Protein AF-A0A967HNT4-F1 (afdb_monomer)

Mean predicted aligned error: 2.92 Å

Structure (mmCIF, N/CA/C/O backb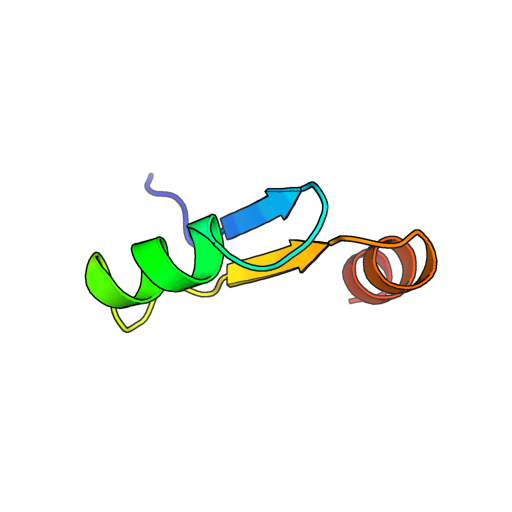one):
data_AF-A0A967HNT4-F1
#
_entry.id   AF-A0A967HNT4-F1
#
loop_
_atom_site.group_PDB
_atom_site.id
_atom_site.type_symbol
_atom_site.label_atom_id
_atom_site.label_alt_id
_atom_site.label_comp_id
_atom_site.label_asym_id
_atom_site.label_entity_id
_atom_site.label_seq_id
_atom_site.pdbx_PDB_ins_code
_atom_site.Cartn_x
_atom_site.Cartn_y
_atom_site.Cartn_z
_atom_site.occupancy
_atom_site.B_iso_or_equiv
_atom_site.auth_seq_id
_atom_site.auth_comp_id
_atom_site.auth_asym_id
_atom_site.auth_atom_id
_atom_site.pdbx_PDB_model_num
ATOM 1 N N . ARG A 1 1 ? -18.597 8.652 4.634 1.00 71.44 1 ARG A N 1
ATOM 2 C CA . ARG A 1 1 ? -18.014 7.302 4.836 1.00 71.44 1 ARG A CA 1
ATOM 3 C C . ARG A 1 1 ? -16.505 7.472 4.950 1.00 71.44 1 ARG A C 1
ATOM 5 O O . ARG A 1 1 ? -16.005 8.418 4.354 1.00 71.44 1 ARG A O 1
ATOM 12 N N . GLY A 1 2 ? -15.841 6.667 5.779 1.00 88.12 2 GLY A N 1
ATOM 13 C CA . GLY A 1 2 ? -14.384 6.707 5.949 1.00 88.12 2 GLY A CA 1
ATOM 14 C C . GLY A 1 2 ? -13.666 5.861 4.899 1.00 88.12 2 GLY A C 1
ATOM 15 O O . GLY A 1 2 ? -14.324 5.237 4.070 1.00 88.12 2 GLY A O 1
ATOM 16 N N . ALA A 1 3 ? -12.336 5.874 4.936 1.00 89.69 3 ALA A N 1
ATOM 17 C CA . ALA A 1 3 ? -11.515 4.900 4.226 1.00 89.69 3 ALA A CA 1
ATOM 18 C C . ALA A 1 3 ? -11.302 3.674 5.124 1.00 89.69 3 ALA A C 1
ATOM 20 O O . ALA A 1 3 ? -10.993 3.841 6.304 1.00 89.69 3 ALA A O 1
ATOM 21 N N . ASP A 1 4 ? -11.443 2.478 4.555 1.00 87.50 4 ASP A N 1
ATOM 22 C CA . ASP A 1 4 ? -11.328 1.208 5.287 1.00 87.50 4 ASP A CA 1
ATOM 23 C C . ASP A 1 4 ? -9.967 0.513 5.064 1.00 87.50 4 ASP A C 1
ATOM 25 O O . ASP A 1 4 ? -9.590 -0.370 5.827 1.00 87.50 4 ASP A O 1
ATOM 29 N N . GLY A 1 5 ? -9.190 0.954 4.067 1.00 92.19 5 GLY A N 1
ATOM 30 C CA . GLY A 1 5 ? -7.864 0.425 3.749 1.00 92.19 5 GLY A CA 1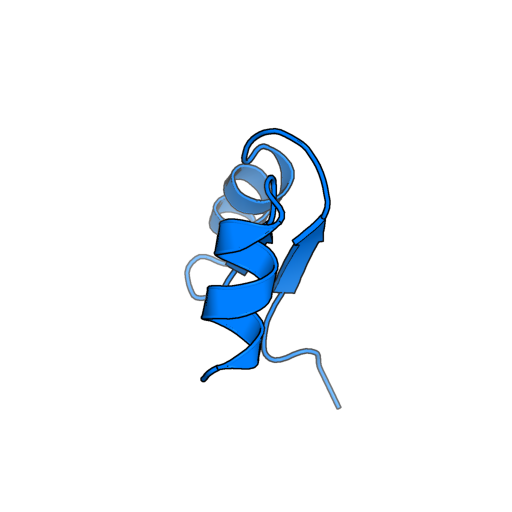
ATOM 31 C C . GLY A 1 5 ? -6.994 1.443 3.013 1.00 92.19 5 GLY A C 1
ATOM 32 O O . GLY A 1 5 ? -7.493 2.414 2.437 1.00 92.19 5 GLY A O 1
ATOM 33 N N . PHE A 1 6 ? -5.681 1.229 3.052 1.00 96.06 6 PHE A N 1
ATOM 34 C CA . PHE A 1 6 ? -4.686 2.147 2.501 1.00 96.06 6 PHE A CA 1
ATOM 35 C C . PHE A 1 6 ? -3.690 1.414 1.603 1.00 96.06 6 PHE A C 1
ATOM 37 O O . PHE A 1 6 ? -3.321 0.267 1.855 1.00 96.06 6 PHE A O 1
ATOM 44 N N . VAL A 1 7 ? -3.197 2.113 0.582 1.00 96.81 7 VAL A N 1
ATOM 45 C CA . VAL A 1 7 ? -2.161 1.609 -0.323 1.00 96.81 7 VAL A CA 1
ATOM 46 C C . VAL A 1 7 ? -1.029 2.632 -0.408 1.00 96.81 7 VAL A C 1
ATOM 48 O O . VAL A 1 7 ? -1.256 3.791 -0.747 1.00 96.81 7 VAL A O 1
ATOM 51 N N . GLU A 1 8 ? 0.193 2.213 -0.093 1.00 97.44 8 GLU A N 1
ATOM 52 C CA . GLU A 1 8 ? 1.418 2.975 -0.342 1.00 97.44 8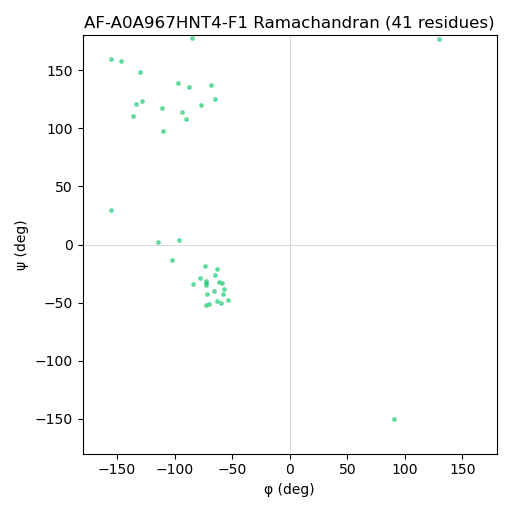 GLU A CA 1
ATOM 53 C C . GLU A 1 8 ? 1.945 2.605 -1.731 1.00 97.44 8 GLU A C 1
ATOM 55 O O . GLU A 1 8 ? 2.419 1.490 -1.943 1.00 97.44 8 GLU A O 1
ATOM 60 N N . LEU A 1 9 ? 1.825 3.535 -2.679 1.00 96.44 9 LEU A N 1
ATOM 61 C CA . LEU A 1 9 ? 2.323 3.387 -4.046 1.00 96.44 9 LEU A CA 1
ATOM 62 C C . LEU A 1 9 ? 3.726 3.986 -4.146 1.00 96.44 9 LEU A C 1
ATOM 64 O O . LEU A 1 9 ? 3.892 5.201 -4.021 1.00 96.44 9 LEU A O 1
ATOM 68 N N . GLY A 1 10 ? 4.724 3.143 -4.389 1.00 93.62 10 GLY A N 1
ATOM 69 C CA . GLY A 1 10 ? 6.120 3.560 -4.493 1.00 93.62 10 GLY A CA 1
ATOM 70 C C . GLY A 1 10 ? 7.062 2.718 -3.634 1.00 93.62 10 GLY A C 1
ATOM 71 O O . GLY A 1 10 ? 6.623 1.816 -2.923 1.00 93.62 10 GLY A O 1
ATOM 72 N N . PRO A 1 11 ? 8.376 2.983 -3.711 1.00 92.81 11 PRO A N 1
ATOM 73 C CA . PRO A 1 11 ? 9.381 2.141 -3.081 1.00 92.81 11 PRO A CA 1
ATOM 74 C C . PRO A 1 11 ? 9.331 2.207 -1.551 1.00 92.81 11 PRO A C 1
ATOM 76 O O . PRO A 1 11 ? 9.288 3.283 -0.953 1.00 92.81 11 PRO A O 1
ATOM 79 N N . GLY A 1 12 ? 9.462 1.044 -0.911 1.00 92.25 12 GLY A N 1
ATOM 80 C CA . GLY A 1 12 ? 9.604 0.936 0.537 1.00 92.25 12 GLY A CA 1
ATOM 81 C C . GLY A 1 12 ? 8.277 0.796 1.284 1.00 92.25 12 GLY A C 1
ATOM 82 O O . GLY A 1 12 ? 7.345 0.147 0.823 1.00 92.25 12 GLY A O 1
ATOM 83 N N . ARG A 1 13 ? 8.251 1.296 2.526 1.00 95.81 13 ARG A N 1
ATOM 84 C CA . ARG A 1 13 ? 7.146 1.085 3.485 1.00 95.81 13 ARG A CA 1
ATOM 85 C C . ARG A 1 13 ? 7.044 2.185 4.548 1.00 95.81 13 ARG A C 1
ATOM 87 O O . ARG A 1 13 ? 6.726 1.916 5.712 1.00 95.81 13 ARG A O 1
ATOM 94 N N . VAL A 1 14 ? 7.459 3.402 4.199 1.00 96.88 14 VAL A N 1
ATOM 95 C CA . VAL A 1 14 ? 7.587 4.506 5.163 1.00 96.88 14 VAL A CA 1
ATOM 96 C C . VAL A 1 14 ? 6.204 4.955 5.606 1.00 96.88 14 VAL A C 1
ATOM 98 O O . VAL A 1 14 ? 5.934 4.996 6.809 1.00 96.88 14 VAL A O 1
ATOM 101 N N . LEU A 1 15 ? 5.311 5.226 4.654 1.00 97.44 15 LEU A N 1
ATOM 102 C CA . LEU A 1 15 ? 3.956 5.680 4.948 1.00 97.44 15 LEU A CA 1
ATOM 103 C C . LEU A 1 15 ? 3.164 4.583 5.659 1.00 97.44 15 LEU A C 1
ATOM 105 O O . LEU A 1 15 ? 2.509 4.865 6.659 1.00 97.44 15 LEU A O 1
ATOM 109 N N . ALA A 1 16 ? 3.315 3.319 5.258 1.00 95.94 16 ALA A N 1
ATOM 110 C CA . ALA A 1 16 ? 2.720 2.190 5.964 1.00 95.94 16 AL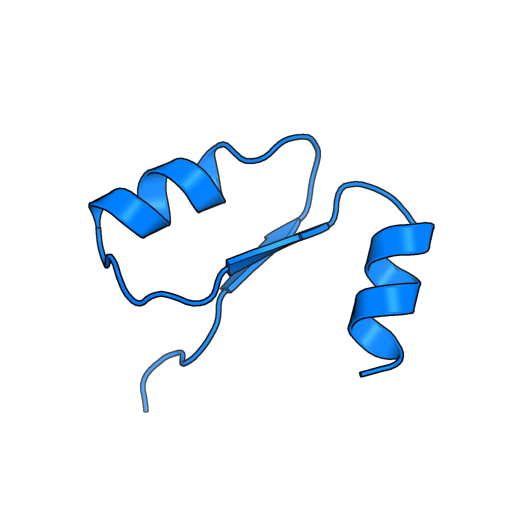A A CA 1
ATOM 111 C C . ALA A 1 16 ? 3.239 2.047 7.407 1.00 95.94 16 ALA A C 1
ATOM 113 O O . ALA A 1 16 ? 2.510 1.613 8.302 1.00 95.94 16 ALA A O 1
ATOM 114 N N . GLY A 1 17 ? 4.497 2.407 7.669 1.00 95.81 17 GLY A N 1
ATOM 115 C CA . GLY A 1 17 ? 5.065 2.447 9.017 1.00 95.81 17 GLY A CA 1
ATOM 116 C C . GLY A 1 17 ? 4.544 3.609 9.872 1.00 95.81 17 GLY A C 1
ATOM 117 O O . GLY A 1 17 ? 4.392 3.457 11.087 1.00 95.81 17 GLY A O 1
ATOM 118 N N . LEU A 1 18 ? 4.271 4.764 9.262 1.00 97.88 18 LEU A N 1
ATOM 119 C CA . LEU A 1 18 ? 3.643 5.907 9.932 1.00 97.88 18 LEU A CA 1
ATOM 120 C C . LEU A 1 18 ? 2.162 5.637 10.215 1.00 97.88 18 LEU A C 1
ATOM 122 O O . LEU A 1 18 ? 1.706 5.867 11.332 1.00 97.88 18 LEU A O 1
ATOM 126 N N . MET A 1 19 ? 1.441 5.056 9.255 1.00 96.56 19 MET A N 1
ATOM 127 C CA . MET A 1 19 ? 0.029 4.709 9.410 1.00 96.56 19 MET A CA 1
ATOM 128 C C . MET A 1 19 ? -0.209 3.765 10.583 1.00 96.56 19 MET A C 1
ATOM 130 O O . MET A 1 19 ? -1.087 4.036 11.389 1.00 96.56 19 MET A O 1
ATOM 134 N N . ARG A 1 20 ? 0.638 2.745 10.780 1.00 93.81 20 ARG A N 1
ATOM 135 C CA . ARG A 1 20 ? 0.539 1.841 11.945 1.00 93.81 20 ARG A CA 1
ATOM 136 C C . ARG A 1 20 ? 0.743 2.532 13.300 1.00 93.81 20 ARG A C 1
ATOM 138 O O . ARG A 1 20 ? 0.344 1.982 14.325 1.00 93.81 20 ARG A O 1
ATOM 145 N N . ARG A 1 21 ? 1.393 3.703 13.332 1.00 97.00 21 ARG A N 1
ATOM 146 C CA . ARG A 1 21 ? 1.524 4.529 14.547 1.00 97.00 21 ARG A CA 1
ATOM 147 C C . ARG A 1 21 ? 0.305 5.420 14.769 1.00 97.00 21 ARG A C 1
ATOM 149 O O . ARG A 1 21 ? -0.039 5.664 15.919 1.00 97.00 21 ARG A O 1
ATOM 156 N N . ILE A 1 22 ? -0.306 5.898 13.686 1.00 95.88 22 ILE A N 1
ATOM 157 C CA . ILE A 1 22 ? -1.516 6.730 13.712 1.00 95.88 22 ILE A CA 1
ATOM 158 C C . ILE A 1 22 ? -2.730 5.874 14.087 1.00 95.88 22 ILE A C 1
ATOM 160 O O . ILE A 1 22 ? -3.435 6.196 15.037 1.00 95.88 22 ILE A O 1
ATOM 164 N N . GLU A 1 23 ? -2.933 4.763 13.381 1.00 94.31 23 GLU A N 1
ATOM 165 C CA . GLU A 1 23 ? -4.001 3.797 13.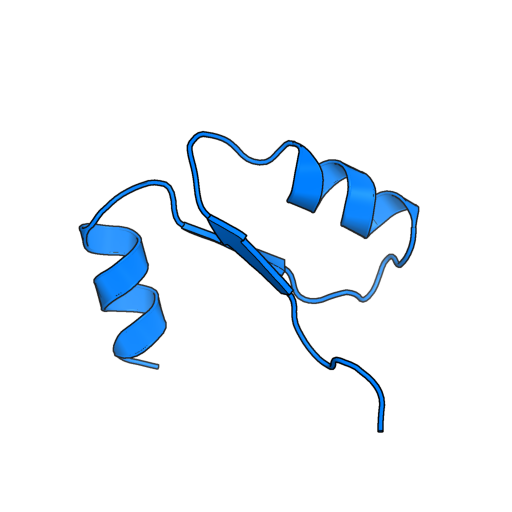620 1.00 94.31 23 GLU A CA 1
ATOM 166 C C . GLU A 1 23 ? -3.430 2.378 13.537 1.00 94.31 23 GLU A C 1
ATOM 168 O O . GLU A 1 23 ? -3.035 1.883 12.481 1.00 94.31 23 GLU A O 1
ATOM 173 N N . ARG A 1 24 ? -3.378 1.702 14.686 1.00 91.44 24 ARG A N 1
ATOM 174 C CA . ARG A 1 24 ? -2.761 0.375 14.815 1.00 91.44 24 ARG A CA 1
ATOM 175 C C . ARG A 1 24 ? -3.490 -0.707 14.029 1.00 91.44 24 ARG A C 1
ATOM 177 O O . ARG A 1 24 ? -2.872 -1.717 13.704 1.00 91.44 24 ARG A O 1
ATOM 184 N N . ARG A 1 25 ? -4.786 -0.525 13.786 1.00 91.06 25 ARG A N 1
ATOM 185 C CA . ARG A 1 25 ? -5.641 -1.475 13.069 1.00 91.06 25 ARG A CA 1
ATOM 186 C C . ARG A 1 25 ? -5.799 -1.135 11.590 1.00 91.06 25 ARG A C 1
ATOM 188 O O . ARG A 1 25 ? -6.552 -1.820 10.914 1.00 91.06 25 ARG A O 1
ATOM 195 N N . ALA A 1 26 ? -5.120 -0.101 11.091 1.00 90.19 26 ALA A N 1
ATOM 196 C CA . ALA A 1 26 ? -5.196 0.255 9.683 1.00 90.19 26 ALA A CA 1
ATOM 197 C C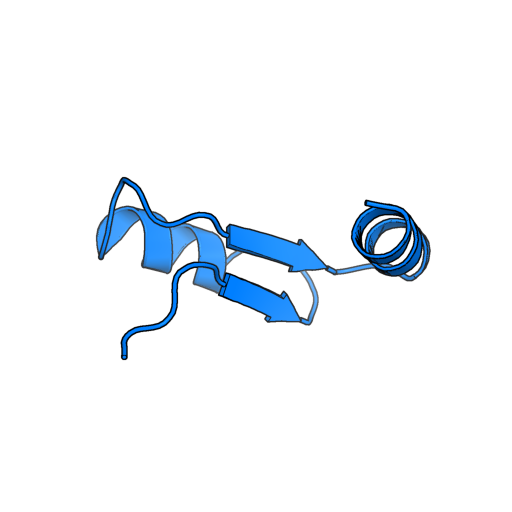 . ALA A 1 26 ? -4.596 -0.862 8.820 1.00 90.19 26 ALA A C 1
ATOM 199 O O . ALA A 1 26 ? -3.433 -1.243 8.993 1.00 90.19 26 ALA A O 1
ATOM 200 N N . GLU A 1 27 ? -5.380 -1.350 7.865 1.00 93.38 27 GLU A N 1
ATOM 201 C CA . GLU A 1 27 ? -4.893 -2.230 6.811 1.00 93.38 27 GLU A CA 1
ATOM 202 C C . GLU A 1 27 ? -4.143 -1.393 5.774 1.00 93.38 27 GLU A C 1
ATOM 204 O O . GLU A 1 27 ? -4.692 -0.451 5.199 1.00 93.38 27 GLU A O 1
ATOM 209 N N . VAL A 1 28 ? -2.858 -1.702 5.568 1.00 95.62 28 VAL A N 1
ATOM 210 C CA . VAL A 1 28 ? -2.007 -0.983 4.612 1.00 95.62 28 VAL A CA 1
ATOM 211 C C . VAL A 1 28 ? -1.211 -1.964 3.760 1.00 95.62 28 VAL A C 1
ATOM 213 O O . VAL A 1 28 ? -0.397 -2.722 4.298 1.00 95.62 28 VAL A O 1
ATOM 216 N N . ALA A 1 29 ? -1.398 -1.896 2.442 1.00 95.62 29 ALA A N 1
ATOM 217 C CA . ALA A 1 29 ? -0.581 -2.591 1.449 1.00 95.62 29 ALA A CA 1
ATOM 218 C C . ALA A 1 29 ? 0.501 -1.650 0.890 1.00 95.62 29 ALA A C 1
ATOM 220 O O . ALA A 1 29 ? 0.224 -0.484 0.628 1.00 95.62 29 ALA A O 1
ATOM 221 N N . SER A 1 30 ? 1.727 -2.139 0.692 1.00 96.75 30 SER A N 1
ATOM 222 C CA . SER A 1 30 ? 2.800 -1.387 0.018 1.00 96.75 30 SER A CA 1
ATOM 223 C C . SER A 1 30 ? 3.093 -2.043 -1.329 1.00 96.75 30 SER A C 1
ATOM 225 O O . SER A 1 30 ? 3.501 -3.210 -1.367 1.00 96.75 30 SER A O 1
ATOM 227 N N . LEU A 1 31 ? 2.873 -1.300 -2.414 1.00 97.38 31 LEU A N 1
ATOM 228 C CA . LEU A 1 31 ? 3.034 -1.758 -3.791 1.00 97.38 31 LEU A CA 1
ATOM 229 C C . LEU A 1 31 ? 4.247 -1.056 -4.408 1.00 97.38 31 LEU A C 1
ATOM 231 O O . LEU A 1 31 ? 4.172 0.091 -4.853 1.00 97.38 31 LEU A O 1
ATOM 235 N N . ASP A 1 32 ? 5.376 -1.761 -4.394 1.00 95.88 32 ASP A N 1
ATOM 236 C CA . ASP A 1 32 ? 6.679 -1.276 -4.854 1.00 95.88 32 ASP A CA 1
ATOM 237 C C . ASP A 1 32 ? 7.213 -2.026 -6.086 1.00 95.88 32 ASP A C 1
ATOM 239 O O . ASP A 1 32 ? 8.301 -1.713 -6.571 1.00 95.88 32 ASP A O 1
ATOM 243 N N . SER A 1 33 ? 6.451 -2.981 -6.626 1.00 95.44 33 SER A N 1
ATOM 244 C CA . SER A 1 33 ? 6.791 -3.713 -7.846 1.00 95.44 33 SER A CA 1
ATOM 245 C C . SER A 1 33 ? 5.545 -4.086 -8.660 1.00 95.44 33 SER A C 1
ATOM 247 O O . SER A 1 33 ? 4.457 -4.187 -8.085 1.00 95.44 33 SER A O 1
ATOM 249 N N . PRO A 1 34 ? 5.693 -4.340 -9.975 1.00 95.56 34 PRO A N 1
ATOM 250 C CA . PRO A 1 34 ? 4.612 -4.872 -10.804 1.00 95.56 34 PRO A CA 1
ATOM 251 C C . PRO A 1 34 ? 3.997 -6.153 -10.228 1.00 95.56 34 PRO A C 1
ATOM 253 O O . PRO A 1 34 ? 2.787 -6.202 -10.057 1.00 95.56 34 PRO A O 1
ATOM 256 N N . ASP A 1 35 ? 4.814 -7.129 -9.815 1.00 95.75 35 ASP A N 1
ATOM 257 C CA . ASP A 1 35 ? 4.317 -8.405 -9.271 1.00 95.75 35 ASP A CA 1
ATOM 258 C C . ASP A 1 35 ? 3.399 -8.211 -8.057 1.00 95.75 35 ASP A C 1
ATOM 260 O O . ASP A 1 35 ? 2.396 -8.900 -7.904 1.00 95.75 35 ASP A O 1
ATOM 264 N N . ARG A 1 36 ? 3.714 -7.242 -7.187 1.00 94.75 36 ARG A N 1
ATOM 265 C CA . ARG A 1 36 ? 2.872 -6.940 -6.024 1.00 94.75 36 ARG A CA 1
ATOM 266 C C . ARG A 1 36 ? 1.580 -6.241 -6.397 1.00 94.75 36 ARG A C 1
ATOM 268 O O . ARG A 1 36 ? 0.585 -6.439 -5.708 1.00 94.75 36 ARG A O 1
ATOM 275 N N . ILE A 1 37 ? 1.606 -5.413 -7.439 1.00 95.44 37 ILE A N 1
ATOM 276 C CA . ILE A 1 37 ? 0.394 -4.804 -7.983 1.00 95.44 37 ILE A CA 1
ATOM 277 C C . ILE A 1 37 ? -0.513 -5.911 -8.519 1.00 95.44 37 ILE A C 1
ATOM 279 O O . ILE A 1 37 ? -1.672 -5.952 -8.128 1.00 95.44 37 ILE A O 1
ATOM 283 N N . GLU A 1 38 ? 0.019 -6.840 -9.315 1.00 96.50 38 GLU A N 1
ATOM 284 C CA . GLU A 1 38 ? -0.755 -7.967 -9.852 1.00 96.50 38 GLU A CA 1
ATOM 285 C C . GLU A 1 38 ? -1.339 -8.830 -8.725 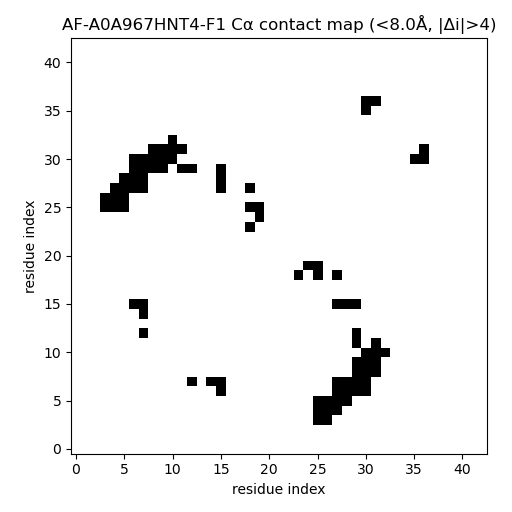1.00 96.50 38 GLU A C 1
ATOM 287 O O . GLU A 1 38 ? -2.551 -9.004 -8.653 1.00 96.50 38 G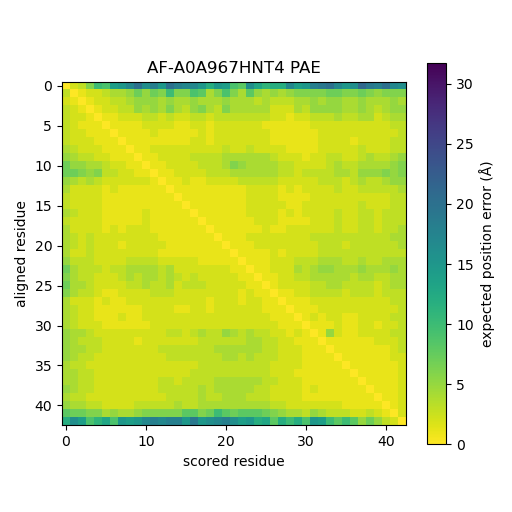LU A O 1
ATOM 292 N N . SER A 1 39 ? -0.525 -9.253 -7.751 1.00 95.69 39 SER A N 1
ATOM 293 C CA . SER A 1 39 ? -1.021 -10.011 -6.590 1.00 95.69 39 SER A CA 1
ATOM 294 C C . SER A 1 39 ? -2.086 -9.265 -5.775 1.00 95.69 39 SER A C 1
ATOM 296 O O . SER A 1 39 ? -2.969 -9.893 -5.203 1.00 95.69 39 SER A O 1
ATOM 298 N N . PHE A 1 40 ? -2.012 -7.933 -5.687 1.00 95.38 40 PHE A N 1
ATOM 299 C CA . PHE A 1 40 ? -3.034 -7.125 -5.014 1.00 95.38 40 PHE A CA 1
ATOM 300 C C . PHE A 1 40 ? -4.338 -7.031 -5.823 1.00 95.38 40 PHE A C 1
ATOM 302 O O . PHE A 1 40 ? -5.411 -6.921 -5.234 1.00 95.38 40 PHE A O 1
ATOM 309 N N . LEU A 1 41 ? -4.254 -7.063 -7.156 1.00 95.06 41 LEU A N 1
ATOM 310 C CA . LEU A 1 41 ? -5.411 -7.043 -8.054 1.00 95.06 41 LEU A CA 1
ATOM 311 C C . LE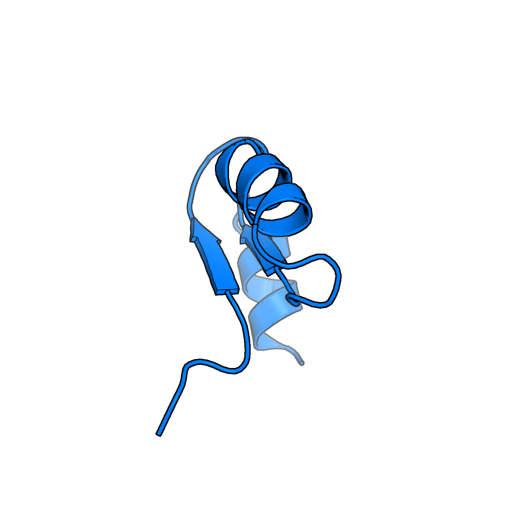U A 1 41 ? -6.104 -8.408 -8.164 1.00 95.06 41 LEU A C 1
ATOM 313 O O . LEU A 1 41 ? -7.309 -8.447 -8.404 1.00 95.06 41 LEU A O 1
ATOM 317 N N . GLU A 1 42 ? -5.363 -9.504 -7.990 1.00 93.50 42 GLU A N 1
ATOM 318 C CA . GLU A 1 42 ? -5.890 -10.873 -8.083 1.00 93.50 42 GLU A CA 1
ATOM 319 C C . GLU A 1 42 ? -6.754 -11.298 -6.882 1.00 93.50 42 GLU A C 1
ATOM 321 O O . GLU A 1 42 ? -7.568 -12.203 -7.053 1.00 93.50 42 GLU A O 1
ATOM 326 N N . GLY A 1 43 ? -6.646 -10.603 -5.738 1.00 62.34 43 GLY A N 1
ATOM 327 C CA . GLY A 1 43 ? -7.607 -10.634 -4.620 1.00 62.34 43 GLY A CA 1
ATOM 328 C C . GLY A 1 43 ? -7.796 -11.978 -3.925 1.00 62.34 43 GLY A C 1
ATOM 329 O O . GLY A 1 43 ? -8.748 -12.699 -4.297 1.00 62.34 43 GLY A O 1
#

Nearest PDB structures (foldseek):
  2n75-assembly1_A  TM=6.825E-01  e=2.178E+00  synthetic construct
  3mpk-assembly1_A  TM=5.132E-01  e=6.015E-01  Bordetella pertussis Tohama I
  6llq-assembly1_A  TM=6.413E-01  e=6.362E+00  unidentified

Sequence (43 aa):
RGADGFVELGPGRVLAGLMRRIERRAEVASLDSPDRIESFLEG

Solvent-accessible surface area (backbone atoms only — not comparable to full-atom values): 2758 Å² total; per-residue (Å²): 135,84,83,85,66,47,74,42,81,43,83,69,54,63,65,55,56,51,44,44,72,78,37,74,83,61,48,64,49,62,37,61,48,70,69,49,46,51,61,63,72,70,108

pLDDT: mean 93.36, std 6.42, range [62.34, 97.88]

Foldseek 3Di:
DDDQAEEAEADDCPVVVVVCVVPVPHHYHYDHDPVSVVVVVVD

Secondary structure (DSSP, 8-state):
-----EEEESSSSHHHHHHHHH-TT--EEEE-SHHHHHHHHH-

Radius of gyration: 10.94 Å; Cα contacts (8 Å, |Δi|>4): 44; chains: 1; bounding box: 28×18×26 Å